Protein AF-A0A7J4R6H8-F1 (afdb_monomer)

Solvent-accessible surface area (backbone atoms only — not comparable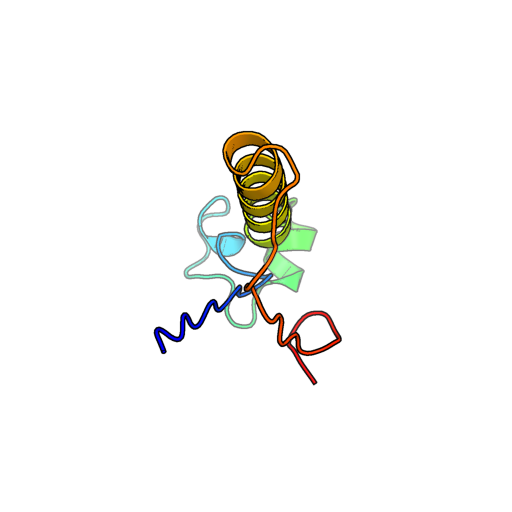 to full-atom values): 4635 Å² total; per-residue (Å²): 134,92,81,86,88,84,87,75,58,49,52,47,76,28,10,62,85,73,75,39,102,45,26,83,97,29,46,68,60,25,40,76,73,68,38,61,80,46,36,56,63,50,50,51,55,51,51,55,48,50,42,58,78,42,69,73,57,60,85,93,67,83,88,83,83,64,52,71,82,85,53,106

Sequence (72 aa):
MVRLGLLVNPDAGLGGRLGLKGSDGQAEIARSRGAQDRSGPRMRAMLDHLITISKENLEGIQWYVSEGRMGT

Mean predicte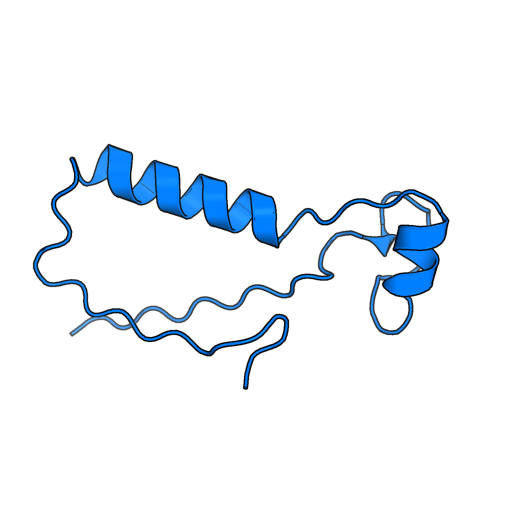d aligned error: 4.0 Å

Str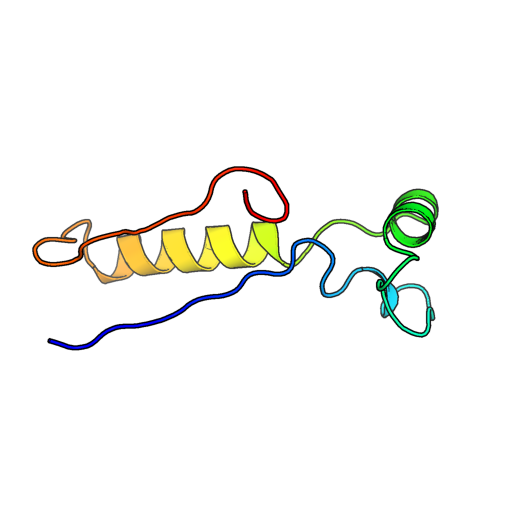ucture (mmCIF, N/CA/C/O backbone):
data_AF-A0A7J4R6H8-F1
#
_entry.id   AF-A0A7J4R6H8-F1
#
loop_
_atom_site.group_PDB
_atom_site.id
_atom_site.type_symbol
_atom_site.label_atom_id
_atom_site.label_alt_id
_atom_site.label_comp_id
_atom_site.label_asym_id
_atom_site.label_entity_id
_atom_site.label_seq_id
_atom_site.pdbx_PDB_ins_code
_atom_site.Cartn_x
_atom_site.Cartn_y
_atom_site.Cartn_z
_atom_site.occupancy
_atom_site.B_iso_or_equiv
_atom_site.auth_seq_id
_atom_site.auth_comp_id
_atom_site.auth_asym_id
_atom_site.auth_atom_id
_atom_site.pdbx_PDB_model_num
ATOM 1 N N . MET A 1 1 ? -24.260 8.022 7.918 1.00 78.81 1 MET A N 1
ATOM 2 C CA . MET A 1 1 ? -23.086 7.122 7.933 1.00 78.81 1 MET A CA 1
ATOM 3 C C . MET A 1 1 ? -22.034 7.709 7.008 1.00 78.81 1 MET A C 1
ATOM 5 O O . MET A 1 1 ? -22.380 8.042 5.880 1.00 78.81 1 MET A O 1
ATOM 9 N N . VAL A 1 2 ? -20.801 7.895 7.480 1.00 93.12 2 VAL A N 1
ATOM 10 C CA . VAL A 1 2 ? -19.698 8.396 6.643 1.00 93.12 2 VAL A CA 1
ATOM 11 C C . VAL A 1 2 ? -19.145 7.235 5.822 1.00 93.12 2 VAL A C 1
ATOM 13 O O . VAL A 1 2 ? -18.991 6.134 6.344 1.00 93.12 2 VAL A O 1
ATOM 16 N N . ARG A 1 3 ? -18.874 7.470 4.537 1.00 94.81 3 ARG A N 1
ATOM 17 C CA . ARG A 1 3 ? -18.218 6.506 3.648 1.00 94.81 3 ARG A CA 1
ATOM 18 C C . ARG A 1 3 ? -16.906 7.106 3.173 1.00 94.81 3 ARG A C 1
ATOM 20 O O . ARG A 1 3 ? -16.885 8.254 2.739 1.00 94.81 3 ARG A O 1
ATOM 27 N N . LEU A 1 4 ? -15.838 6.325 3.255 1.00 93.81 4 LEU A N 1
ATOM 28 C CA . LEU A 1 4 ? -14.514 6.705 2.781 1.00 93.81 4 LEU A CA 1
ATOM 29 C C . LEU A 1 4 ? -14.120 5.759 1.652 1.00 93.81 4 LEU A C 1
ATOM 31 O O . LEU A 1 4 ? -14.146 4.543 1.820 1.00 93.81 4 LEU A O 1
ATOM 35 N N . GLY A 1 5 ? -13.793 6.335 0.497 1.00 94.06 5 GLY A N 1
ATOM 36 C CA . GLY A 1 5 ? -13.216 5.616 -0.631 1.00 94.06 5 GLY A CA 1
ATOM 37 C C . GLY A 1 5 ? -11.704 5.779 -0.620 1.00 94.06 5 GLY A C 1
ATOM 38 O O . GLY A 1 5 ? -11.197 6.887 -0.447 1.00 94.06 5 GLY A O 1
ATOM 39 N N . LEU A 1 6 ? -10.990 4.679 -0.816 1.00 92.38 6 LEU A N 1
ATOM 40 C CA . LEU A 1 6 ? -9.538 4.651 -0.845 1.00 92.38 6 LEU A CA 1
ATOM 41 C C . LEU A 1 6 ? -9.093 3.875 -2.083 1.00 92.38 6 LEU A C 1
ATOM 43 O O . LEU A 1 6 ? -9.404 2.696 -2.223 1.00 92.38 6 LEU A O 1
ATOM 47 N N . LEU A 1 7 ? -8.359 4.544 -2.969 1.00 93.12 7 LEU A N 1
ATOM 48 C CA . LEU A 1 7 ? -7.808 3.950 -4.181 1.00 93.12 7 LEU A CA 1
ATOM 49 C C . LEU A 1 7 ? -6.288 3.889 -4.073 1.00 93.12 7 LEU A C 1
ATOM 51 O O . LEU A 1 7 ? -5.631 4.899 -3.822 1.00 93.12 7 LEU A O 1
ATOM 55 N N . VAL A 1 8 ? -5.732 2.707 -4.319 1.00 92.31 8 VAL A N 1
ATOM 56 C CA . VAL A 1 8 ? -4.290 2.475 -4.299 1.00 92.31 8 VAL A CA 1
ATOM 57 C C . VAL A 1 8 ? -3.886 1.952 -5.665 1.00 92.31 8 VAL A C 1
ATOM 59 O O . VAL A 1 8 ? -4.126 0.794 -5.975 1.00 92.31 8 VAL A O 1
ATOM 62 N N . ASN A 1 9 ? -3.261 2.799 -6.485 1.00 92.38 9 ASN A N 1
ATOM 63 C CA . ASN A 1 9 ? -2.613 2.340 -7.712 1.00 92.38 9 ASN A CA 1
ATOM 64 C C . ASN A 1 9 ? -1.271 1.679 -7.328 1.00 92.38 9 ASN A C 1
ATOM 66 O O . ASN A 1 9 ? -0.382 2.397 -6.853 1.00 92.38 9 ASN A O 1
ATOM 70 N N . PRO A 1 10 ? -1.087 0.359 -7.514 1.00 91.44 10 PRO A N 1
ATOM 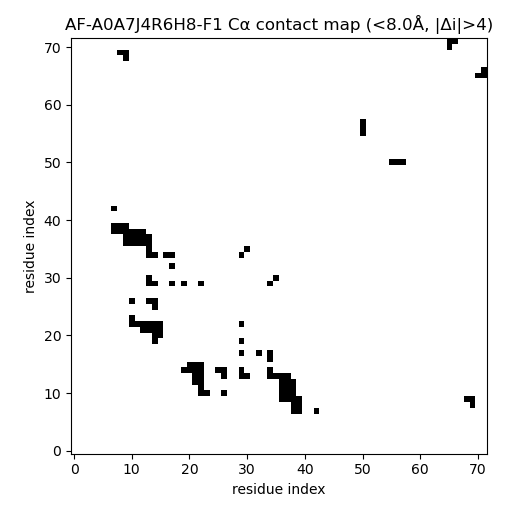71 C CA . PRO A 1 10 ? 0.145 -0.348 -7.158 1.00 91.44 10 PRO A CA 1
ATOM 72 C C . PRO A 1 10 ? 1.388 0.186 -7.871 1.00 91.44 10 PRO A C 1
ATOM 74 O O . PRO A 1 10 ? 2.487 0.118 -7.319 1.00 91.44 10 PRO A O 1
ATOM 77 N N . ASP A 1 11 ? 1.215 0.743 -9.069 1.00 91.88 11 ASP A N 1
ATOM 78 C CA . ASP A 1 11 ? 2.303 1.211 -9.921 1.00 91.88 11 ASP A CA 1
ATOM 79 C C . ASP A 1 11 ? 2.664 2.680 -9.663 1.00 91.88 11 ASP A C 1
ATOM 81 O O . ASP A 1 11 ? 3.653 3.193 -10.201 1.00 91.88 11 ASP A O 1
ATOM 85 N N . ALA A 1 12 ? 1.908 3.374 -8.807 1.00 91.69 12 ALA A N 1
ATOM 86 C CA . ALA A 1 12 ? 2.180 4.761 -8.467 1.00 91.69 12 ALA A CA 1
ATOM 87 C C . ALA A 1 12 ? 3.579 4.927 -7.847 1.00 91.69 12 ALA A C 1
ATOM 89 O O . ALA A 1 12 ? 3.957 4.277 -6.867 1.00 91.69 12 ALA A O 1
ATOM 90 N N . GLY A 1 13 ? 4.348 5.859 -8.414 1.00 90.38 13 GLY A N 1
ATOM 91 C CA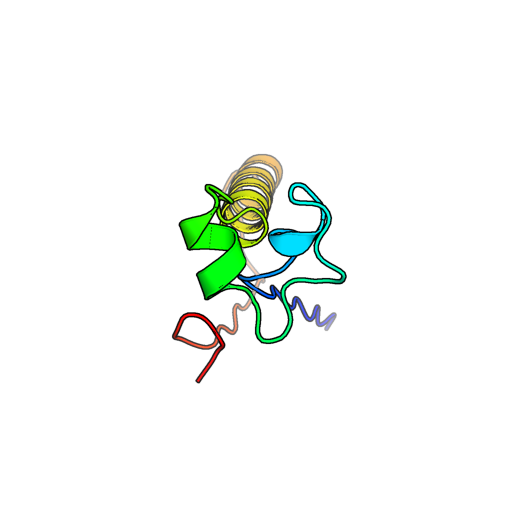 . GLY A 1 13 ? 5.675 6.226 -7.922 1.00 90.38 13 GLY A CA 1
ATOM 92 C C . GLY A 1 13 ? 6.840 5.381 -8.448 1.00 90.38 13 GLY A C 1
ATOM 93 O O . GLY A 1 13 ? 7.962 5.608 -7.986 1.00 90.38 13 GLY A O 1
ATOM 94 N N . LEU A 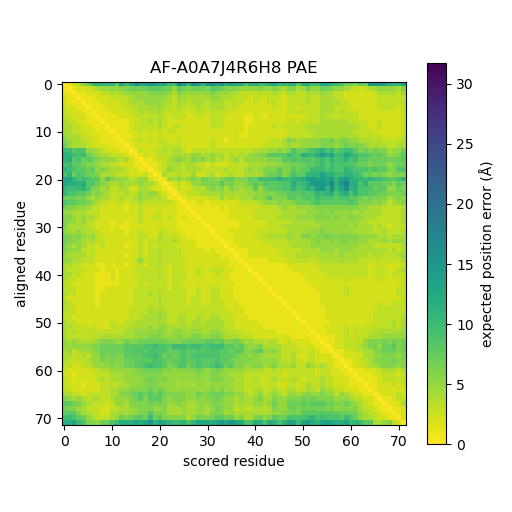1 14 ? 6.609 4.464 -9.399 1.00 92.31 14 LEU A N 1
ATOM 95 C CA . LEU A 1 14 ? 7.668 3.675 -10.048 1.00 92.31 14 LEU A CA 1
ATOM 96 C C . LEU A 1 14 ? 8.500 4.497 -11.049 1.00 92.31 14 LEU A C 1
ATOM 98 O O . LEU A 1 14 ? 9.726 4.454 -11.007 1.00 92.31 14 LEU A O 1
ATOM 102 N N . GLY A 1 15 ? 7.856 5.276 -11.927 1.00 87.62 15 GLY A N 1
ATOM 103 C CA . GLY A 1 15 ? 8.548 5.934 -13.046 1.00 87.62 15 GLY A CA 1
ATOM 104 C C . GLY A 1 15 ? 9.433 7.126 -12.661 1.00 87.62 15 GLY A C 1
ATOM 105 O O . GLY A 1 15 ? 10.530 7.289 -13.194 1.00 87.62 15 GLY A O 1
ATOM 106 N N . GLY A 1 16 ? 8.999 7.938 -11.691 1.00 85.56 16 GLY A N 1
ATOM 107 C CA . GLY A 1 16 ? 9.636 9.229 -11.401 1.00 85.56 16 GLY A CA 1
ATOM 108 C C . GLY A 1 16 ? 11.094 9.143 -10.930 1.00 85.56 16 GLY A C 1
ATOM 109 O O . GLY A 1 16 ? 11.900 9.993 -11.290 1.00 85.56 16 GLY A O 1
ATOM 110 N N . ARG A 1 17 ? 11.474 8.101 -10.175 1.00 81.88 17 ARG A N 1
ATOM 111 C CA . ARG A 1 17 ? 12.872 7.915 -9.720 1.00 81.88 17 ARG A CA 1
ATOM 112 C C . ARG A 1 17 ? 13.835 7.527 -10.840 1.00 81.88 17 ARG A C 1
ATOM 114 O O . ARG A 1 17 ? 15.040 7.640 -10.660 1.00 81.88 17 ARG A O 1
ATOM 121 N N . LEU A 1 18 ? 13.302 7.068 -11.965 1.00 87.06 18 LEU A N 1
ATOM 122 C CA . LEU A 1 18 ? 14.070 6.602 -13.114 1.00 87.06 18 LEU A CA 1
ATOM 123 C C . LEU A 1 18 ? 14.036 7.596 -14.280 1.00 87.06 18 LEU A C 1
ATOM 125 O O . LEU A 1 18 ? 14.439 7.248 -15.388 1.00 87.06 18 LEU A O 1
ATOM 129 N N . GLY A 1 19 ? 13.510 8.807 -14.057 1.00 87.75 19 GLY A N 1
ATOM 130 C CA . GLY A 1 19 ? 13.355 9.818 -15.104 1.00 87.75 19 GLY A CA 1
ATOM 131 C C . GLY A 1 19 ? 12.328 9.449 -16.180 1.00 87.75 19 GLY A C 1
ATOM 132 O O . GLY A 1 19 ? 12.341 10.036 -17.259 1.00 87.75 19 GLY A O 1
ATOM 133 N N . LEU A 1 20 ? 11.443 8.480 -15.919 1.00 86.62 20 LEU A N 1
ATOM 134 C CA . LEU A 1 20 ? 10.342 8.162 -16.826 1.00 86.62 20 LEU A CA 1
ATOM 135 C C . LEU A 1 20 ? 9.227 9.200 -16.666 1.00 86.62 20 LEU A C 1
ATOM 137 O O . LEU A 1 20 ? 8.988 9.708 -15.569 1.00 86.62 20 LEU A O 1
ATOM 141 N N . LYS A 1 21 ? 8.483 9.459 -17.749 1.00 84.75 21 LYS A N 1
ATOM 142 C CA . LYS A 1 21 ? 7.327 10.379 -17.747 1.00 84.75 21 LYS A CA 1
ATOM 143 C C . LYS A 1 21 ? 6.164 9.892 -16.857 1.00 84.75 21 LYS A C 1
ATOM 145 O O . LYS A 1 21 ? 5.209 10.624 -16.637 1.00 84.75 21 LYS A O 1
ATOM 150 N N . GLY A 1 22 ? 6.247 8.671 -16.335 1.00 81.44 22 GLY A N 1
ATOM 151 C CA . GLY A 1 22 ? 5.260 8.037 -15.467 1.00 81.44 22 GLY A CA 1
ATOM 152 C C . GLY A 1 22 ? 5.484 6.529 -15.424 1.00 81.44 22 GLY A C 1
ATOM 153 O O . GLY A 1 22 ? 6.438 6.024 -16.015 1.00 81.44 22 GLY A O 1
ATOM 154 N N . SER A 1 23 ? 4.627 5.811 -14.703 1.00 83.56 23 SER A N 1
ATOM 155 C CA . SER A 1 23 ? 4.582 4.342 -14.720 1.00 83.56 23 SER A CA 1
ATOM 156 C C . SER A 1 23 ? 3.452 3.775 -15.578 1.00 83.56 23 SER A C 1
ATOM 158 O O . SER A 1 23 ? 3.425 2.567 -15.804 1.00 83.56 23 SER A O 1
ATOM 160 N N . ASP A 1 24 ? 2.578 4.629 -16.112 1.00 85.31 24 ASP A N 1
ATOM 161 C CA . ASP A 1 24 ? 1.479 4.234 -16.993 1.00 85.31 24 ASP A CA 1
ATOM 162 C C . ASP A 1 24 ? 2.031 3.558 -18.255 1.00 85.31 24 ASP A C 1
ATOM 164 O O . ASP A 1 24 ? 2.791 4.154 -19.021 1.00 85.31 24 ASP A O 1
ATOM 168 N N . GLY A 1 25 ? 1.715 2.271 -18.429 1.00 87.38 25 GLY A N 1
ATOM 169 C CA . GLY A 1 25 ? 2.255 1.435 -19.509 1.00 87.38 25 GLY A CA 1
ATOM 170 C C . GLY A 1 25 ? 3.763 1.154 -19.422 1.00 87.38 25 GLY A C 1
ATOM 171 O O . GLY A 1 25 ? 4.319 0.530 -20.318 1.00 87.38 25 GLY A O 1
ATOM 172 N N . GLN A 1 26 ? 4.442 1.604 -18.361 1.00 91.50 26 GLN A N 1
ATOM 173 C CA . GLN A 1 26 ? 5.894 1.470 -18.187 1.00 91.50 26 GLN A CA 1
ATOM 174 C C . GLN A 1 26 ? 6.289 0.815 -16.862 1.00 91.50 26 GLN A C 1
ATOM 176 O O . GLN A 1 26 ? 7.472 0.774 -16.533 1.00 91.50 26 GLN A O 1
ATOM 181 N N . ALA A 1 27 ? 5.337 0.297 -16.088 1.00 91.62 27 ALA A N 1
ATOM 182 C CA . ALA A 1 27 ? 5.611 -0.302 -14.787 1.00 91.62 27 ALA A CA 1
ATOM 183 C C . ALA A 1 27 ? 6.622 -1.460 -14.869 1.00 91.62 27 ALA A C 1
ATOM 185 O O . ALA A 1 27 ? 7.530 -1.540 -14.043 1.00 91.62 27 ALA A O 1
ATOM 186 N N . GLU A 1 28 ? 6.529 -2.315 -15.891 1.00 92.38 28 GLU A N 1
ATOM 187 C CA . GLU A 1 28 ? 7.500 -3.394 -16.124 1.00 92.38 28 GLU A CA 1
ATOM 188 C C . GLU A 1 28 ? 8.898 -2.863 -16.459 1.00 92.38 28 GLU A C 1
ATOM 190 O O . GLU A 1 28 ? 9.879 -3.311 -15.870 1.00 92.38 28 GLU A O 1
ATOM 195 N N . ILE A 1 29 ? 8.998 -1.852 -17.331 1.00 93.06 29 ILE A N 1
ATOM 196 C CA . ILE A 1 29 ? 10.273 -1.198 -17.678 1.00 93.06 29 ILE A CA 1
ATOM 197 C C . ILE A 1 29 ? 10.877 -0.513 -16.450 1.00 93.06 29 ILE A C 1
ATOM 199 O O . ILE A 1 29 ? 12.086 -0.555 -16.229 1.00 93.06 29 ILE A O 1
ATOM 203 N N . ALA A 1 30 ? 10.045 0.122 -15.626 1.00 93.81 30 ALA A N 1
ATOM 204 C CA . ALA A 1 30 ? 10.495 0.734 -14.390 1.00 93.81 30 ALA A CA 1
ATOM 205 C C . ALA A 1 30 ? 11.077 -0.331 -13.447 1.00 93.81 30 ALA A C 1
ATOM 207 O O . ALA A 1 30 ? 12.179 -0.154 -12.930 1.00 93.81 30 ALA A O 1
ATOM 208 N N . ARG A 1 31 ? 10.390 -1.466 -13.266 1.00 93.31 31 ARG A N 1
ATOM 209 C CA . ARG A 1 31 ? 10.893 -2.577 -12.442 1.00 93.31 31 ARG A CA 1
ATOM 210 C C . ARG A 1 31 ? 12.170 -3.193 -13.003 1.00 93.31 31 ARG A C 1
ATOM 212 O O . ARG A 1 31 ? 13.094 -3.434 -12.233 1.00 93.31 31 ARG A O 1
ATOM 219 N N . SER A 1 32 ? 12.271 -3.382 -14.320 1.00 94.56 32 SER A N 1
ATOM 220 C CA . SER A 1 32 ? 13.489 -3.924 -14.942 1.00 94.56 32 SER A CA 1
ATOM 221 C C . SER A 1 32 ? 14.703 -3.005 -14.763 1.00 94.56 32 SER A C 1
ATOM 223 O O . SER A 1 32 ? 15.835 -3.475 -14.704 1.00 94.56 32 SER A O 1
ATOM 225 N N . ARG A 1 33 ? 14.469 -1.699 -14.587 1.00 93.81 33 ARG A N 1
ATOM 226 C CA . ARG A 1 33 ? 15.479 -0.684 -14.246 1.00 93.81 33 ARG A CA 1
ATOM 227 C C . ARG A 1 33 ? 15.687 -0.496 -12.735 1.00 93.81 33 ARG A C 1
ATOM 229 O O . ARG A 1 33 ? 16.324 0.469 -12.322 1.00 93.81 33 ARG A O 1
ATOM 236 N N . GLY A 1 34 ? 15.153 -1.393 -11.907 1.00 93.25 34 GLY A N 1
ATOM 237 C CA . GLY A 1 34 ? 15.364 -1.406 -10.459 1.00 93.25 34 GLY A CA 1
ATOM 238 C C . GLY A 1 34 ? 14.368 -0.581 -9.641 1.00 93.25 34 GLY A C 1
ATOM 239 O O . GLY A 1 34 ? 14.578 -0.405 -8.440 1.00 93.25 34 GLY A O 1
ATOM 240 N N . ALA A 1 35 ? 13.278 -0.074 -10.231 1.00 93.75 35 ALA A N 1
ATOM 241 C CA . ALA A 1 35 ? 12.214 0.520 -9.426 1.00 93.75 35 ALA A CA 1
ATOM 242 C C . ALA A 1 35 ? 11.526 -0.547 -8.568 1.00 93.75 35 ALA A C 1
ATOM 244 O O . ALA A 1 35 ? 11.174 -1.627 -9.037 1.00 93.75 35 ALA A O 1
ATOM 245 N N . GLN A 1 36 ? 11.282 -0.199 -7.310 1.00 92.88 36 GLN A N 1
ATOM 246 C CA . GLN A 1 36 ? 10.527 -1.014 -6.366 1.00 92.88 36 GLN A CA 1
ATOM 247 C C . GLN A 1 36 ? 9.148 -0.402 -6.135 1.00 92.88 36 GLN A C 1
ATOM 249 O O . GLN A 1 36 ? 9.007 0.825 -6.124 1.00 92.88 36 GLN A O 1
ATOM 254 N N . ASP A 1 37 ? 8.147 -1.253 -5.912 1.00 92.56 37 ASP A N 1
ATOM 255 C CA . ASP A 1 37 ? 6.790 -0.823 -5.577 1.00 92.56 37 ASP A CA 1
ATOM 256 C C . ASP A 1 37 ? 6.796 0.049 -4.310 1.00 92.56 37 ASP A C 1
ATOM 258 O O . ASP A 1 37 ? 7.434 -0.272 -3.308 1.00 92.56 37 ASP A O 1
ATOM 262 N N . ARG A 1 38 ? 6.066 1.170 -4.340 1.00 92.44 38 ARG A N 1
ATOM 263 C CA . ARG A 1 38 ? 6.005 2.122 -3.210 1.00 92.44 38 ARG A CA 1
ATOM 264 C C . ARG A 1 38 ? 4.606 2.300 -2.657 1.00 92.44 38 ARG A C 1
ATOM 266 O O . ARG A 1 38 ? 4.452 2.490 -1.456 1.00 92.44 38 ARG A O 1
ATOM 273 N N . SER A 1 39 ? 3.605 2.259 -3.528 1.00 93.75 39 SER A N 1
ATOM 274 C CA . SER A 1 39 ? 2.214 2.515 -3.166 1.00 93.75 39 SER A CA 1
ATOM 275 C C . SER A 1 39 ? 1.679 1.458 -2.194 1.00 93.75 39 SER A C 1
ATOM 277 O O . SER A 1 39 ? 1.264 1.797 -1.088 1.00 93.75 39 SER A O 1
ATOM 279 N N . GLY A 1 40 ? 1.821 0.172 -2.537 1.00 93.06 40 GLY A N 1
ATOM 280 C CA . GLY A 1 40 ? 1.410 -0.947 -1.681 1.00 93.06 40 GLY A CA 1
ATOM 281 C C . GLY A 1 40 ? 2.070 -0.940 -0.293 1.00 93.06 40 GLY A C 1
ATOM 282 O O . GLY A 1 40 ? 1.350 -0.916 0.705 1.00 93.06 40 GLY A O 1
ATOM 283 N N . PRO A 1 41 ? 3.415 -0.886 -0.189 1.00 95.12 41 PRO A N 1
ATOM 284 C CA . PRO A 1 41 ? 4.093 -0.815 1.108 1.00 95.12 41 PRO A CA 1
ATOM 285 C C . PRO A 1 41 ? 3.668 0.382 1.968 1.00 95.12 41 PRO A C 1
ATOM 287 O O . PRO A 1 41 ? 3.515 0.248 3.179 1.00 95.12 41 PRO A O 1
ATOM 290 N N . ARG A 1 42 ? 3.422 1.548 1.357 1.00 96.44 42 ARG A N 1
ATOM 291 C CA . ARG A 1 42 ? 2.918 2.729 2.075 1.00 96.44 42 ARG A CA 1
ATOM 292 C C . ARG A 1 42 ? 1.494 2.544 2.570 1.00 96.44 42 ARG A C 1
ATOM 294 O O . ARG A 1 42 ? 1.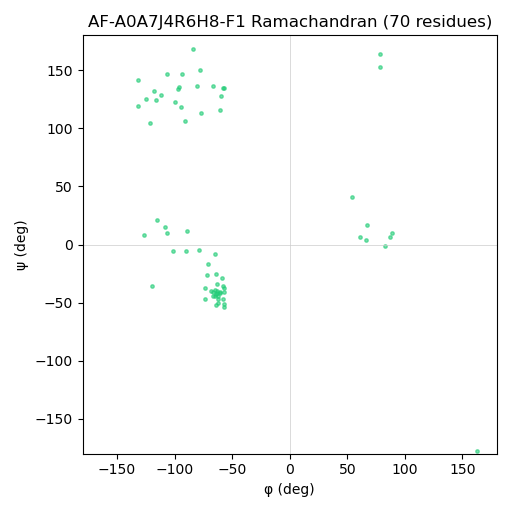191 2.966 3.680 1.00 96.44 42 ARG A O 1
ATOM 301 N N . MET A 1 43 ? 0.640 1.916 1.766 1.00 95.56 43 MET A N 1
ATOM 302 C CA . MET A 1 43 ? -0.720 1.607 2.181 1.00 95.56 43 MET A CA 1
ATOM 303 C C . MET A 1 43 ? -0.722 0.664 3.383 1.00 95.56 43 MET A C 1
ATOM 305 O O . MET A 1 43 ? -1.426 0.919 4.354 1.00 95.56 43 MET A O 1
ATOM 309 N N . ARG A 1 44 ? 0.113 -0.380 3.351 1.00 95.31 44 ARG A N 1
ATOM 310 C CA . ARG A 1 44 ? 0.291 -1.285 4.492 1.00 95.31 44 ARG A CA 1
ATOM 311 C C . ARG A 1 44 ? 0.721 -0.524 5.744 1.00 95.31 44 ARG A C 1
ATOM 313 O O . ARG A 1 44 ? 0.033 -0.612 6.748 1.00 95.31 44 ARG A O 1
ATOM 320 N N . ALA A 1 45 ? 1.762 0.304 5.644 1.00 97.88 45 ALA A N 1
ATOM 321 C CA . ALA A 1 45 ? 2.221 1.115 6.772 1.00 97.88 45 ALA A CA 1
ATOM 322 C C . ALA A 1 45 ? 1.125 2.050 7.322 1.00 97.88 45 ALA A C 1
ATOM 324 O O . ALA A 1 45 ? 1.043 2.264 8.529 1.00 97.88 45 ALA A O 1
ATOM 325 N N . MET A 1 46 ? 0.267 2.598 6.454 1.00 96.88 46 MET A N 1
ATOM 326 C CA . MET A 1 46 ? -0.876 3.409 6.877 1.00 96.88 46 MET A CA 1
ATOM 327 C C . MET A 1 46 ? -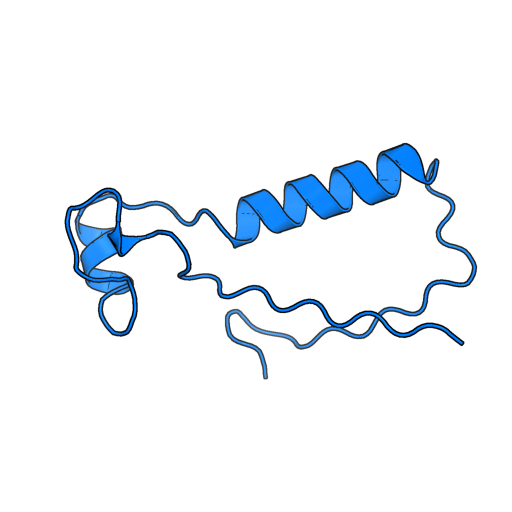1.925 2.581 7.630 1.00 96.88 46 MET A C 1
ATOM 329 O O . MET A 1 46 ? -2.385 3.028 8.677 1.00 96.88 46 MET A O 1
ATOM 333 N N . LEU A 1 47 ? -2.272 1.381 7.148 1.00 95.06 47 LEU A N 1
ATOM 334 C CA . LEU A 1 47 ? -3.198 0.478 7.846 1.00 95.06 47 LEU A CA 1
ATOM 335 C C . LEU A 1 47 ? -2.634 0.018 9.193 1.00 95.06 47 LEU A C 1
ATOM 337 O O . LEU A 1 47 ? -3.356 0.033 10.185 1.00 95.06 47 LEU A O 1
ATOM 341 N N . ASP A 1 48 ? -1.346 -0.321 9.250 1.00 97.31 48 ASP A N 1
ATOM 342 C CA . ASP A 1 48 ? -0.673 -0.705 10.494 1.00 97.31 48 ASP A CA 1
ATOM 343 C C . ASP A 1 48 ? -0.728 0.447 11.514 1.00 97.31 48 ASP A C 1
ATOM 345 O O . ASP A 1 48 ? -1.020 0.252 12.698 1.00 97.31 48 ASP A O 1
ATOM 349 N N . HIS A 1 49 ? -0.522 1.683 11.045 1.00 97.62 49 HIS A N 1
ATOM 350 C CA . HIS A 1 49 ? -0.653 2.866 11.887 1.00 97.62 49 HIS A CA 1
ATOM 351 C C . HIS A 1 49 ? -2.099 3.100 12.335 1.00 97.62 49 HIS A C 1
ATOM 353 O O . HIS A 1 49 ? -2.320 3.416 13.501 1.00 97.62 49 HIS A O 1
ATOM 359 N N . LEU A 1 50 ? -3.079 2.900 11.448 1.00 95.00 50 LEU A N 1
ATOM 360 C CA . LEU A 1 50 ? -4.503 3.003 11.771 1.00 95.00 50 LEU A CA 1
ATOM 361 C C . LEU A 1 50 ? -4.891 2.034 12.897 1.00 95.00 50 LEU A C 1
ATOM 363 O O . LEU A 1 50 ? -5.527 2.454 13.859 1.00 95.00 50 LEU A O 1
ATOM 367 N N . ILE A 1 51 ? -4.461 0.773 12.804 1.00 95.25 51 ILE A N 1
ATOM 368 C CA . ILE A 1 51 ? -4.685 -0.251 13.838 1.00 95.25 51 ILE A CA 1
ATOM 369 C C . ILE A 1 51 ? -4.043 0.172 15.164 1.00 95.25 51 ILE A C 1
ATOM 371 O O . ILE A 1 51 ? -4.645 0.048 16.232 1.00 95.25 51 ILE A O 1
ATOM 375 N N . THR A 1 52 ? -2.829 0.724 15.098 1.00 97.00 52 THR A N 1
ATOM 376 C CA . THR A 1 52 ? -2.097 1.187 16.283 1.00 97.00 52 THR A CA 1
ATOM 377 C C . THR A 1 52 ? -2.844 2.320 16.992 1.00 97.00 52 THR A C 1
ATOM 379 O O . THR A 1 52 ? -3.068 2.258 18.201 1.00 97.00 52 THR A O 1
ATOM 382 N N . ILE A 1 53 ? -3.266 3.358 16.260 1.00 96.69 53 ILE A N 1
ATOM 383 C CA . ILE A 1 53 ? -3.955 4.514 16.859 1.00 96.69 53 ILE A CA 1
ATOM 384 C C . ILE A 1 53 ? -5.380 4.179 17.305 1.00 96.69 53 ILE A C 1
ATOM 386 O O . ILE A 1 53 ? -5.888 4.807 18.235 1.00 96.69 53 ILE A O 1
ATOM 390 N N . SER A 1 54 ? -6.012 3.178 16.684 1.00 94.81 54 SER A N 1
ATOM 391 C CA . SER A 1 54 ? -7.320 2.677 17.102 1.00 94.81 54 SER A CA 1
ATOM 392 C C . SER A 1 54 ? -7.239 1.753 18.322 1.00 94.81 54 SER A C 1
ATOM 394 O O . SER A 1 54 ? -8.277 1.349 18.842 1.00 94.81 54 SER A O 1
ATOM 396 N N . LYS A 1 55 ? -6.025 1.434 18.804 1.00 94.69 55 LYS A N 1
ATOM 397 C CA . LYS A 1 55 ? -5.773 0.467 19.886 1.00 94.69 55 LYS A CA 1
ATOM 398 C C . LYS A 1 55 ? -6.402 -0.895 19.589 1.00 94.69 55 LYS A C 1
ATOM 400 O O . LYS A 1 55 ? -7.026 -1.488 20.463 1.00 94.69 55 LYS A O 1
ATOM 405 N N . GLU A 1 56 ? -6.310 -1.328 18.333 1.00 90.62 56 GLU A N 1
ATOM 406 C CA . GLU A 1 56 ? -6.932 -2.559 17.825 1.00 90.62 56 GLU A CA 1
ATOM 407 C C . GLU A 1 56 ? -8.471 -2.595 17.930 1.00 90.62 56 GLU A C 1
ATOM 409 O O . GLU A 1 56 ? -9.094 -3.590 17.570 1.00 90.62 56 GLU A O 1
ATOM 414 N N . ASN A 1 57 ? -9.118 -1.493 18.332 1.00 93.56 57 ASN A N 1
ATOM 415 C CA . ASN A 1 57 ? -10.568 -1.369 18.319 1.00 93.56 57 ASN A CA 1
ATOM 416 C C . ASN A 1 57 ? -11.033 -0.782 16.980 1.00 93.56 57 ASN A C 1
ATOM 418 O O . ASN A 1 57 ? -10.863 0.407 16.710 1.00 93.56 57 ASN A O 1
ATOM 422 N N . LEU A 1 58 ? -11.611 -1.633 16.135 1.00 90.62 58 LEU A N 1
ATOM 423 C CA . LEU A 1 58 ? -12.180 -1.264 14.835 1.00 90.62 58 LEU A CA 1
ATOM 424 C C . LEU A 1 58 ? -13.702 -1.485 14.796 1.00 90.62 58 LEU A C 1
ATOM 426 O O . LEU A 1 58 ? -14.285 -1.614 13.717 1.00 90.62 58 LEU A O 1
ATOM 430 N N . GLU A 1 59 ? -14.354 -1.546 15.963 1.00 93.56 59 GLU A N 1
ATOM 431 C CA . GLU A 1 59 ? -15.805 -1.699 16.051 1.00 93.56 59 GLU A CA 1
ATOM 432 C C . GLU A 1 59 ? -16.522 -0.568 15.299 1.00 93.56 59 GLU A C 1
ATOM 434 O O . GLU A 1 59 ? -16.179 0.611 15.396 1.00 93.56 59 GLU A O 1
ATOM 439 N N . GLY A 1 60 ? -17.530 -0.936 14.506 1.00 90.81 60 GLY A N 1
ATOM 440 C CA . GLY A 1 60 ? -18.287 0.008 13.682 1.00 90.81 60 GLY A CA 1
ATOM 441 C C . GLY A 1 60 ? -17.643 0.363 12.335 1.00 90.81 60 GLY A C 1
ATOM 442 O O . GLY A 1 60 ? -18.263 1.093 11.559 1.00 90.81 60 GLY A O 1
ATOM 443 N N . ILE A 1 61 ? -16.458 -0.171 12.009 1.00 92.56 61 ILE A N 1
ATOM 444 C CA . ILE A 1 61 ? -15.861 -0.041 10.674 1.00 92.56 61 ILE A CA 1
ATOM 445 C C . ILE A 1 61 ? -16.221 -1.263 9.830 1.00 92.56 61 ILE A C 1
ATOM 447 O O . ILE A 1 61 ? -15.830 -2.389 10.126 1.00 92.56 61 ILE A O 1
ATOM 451 N N . GLN A 1 62 ? -16.937 -1.025 8.732 1.00 94.56 62 GLN A N 1
ATOM 452 C CA . GLN A 1 62 ? -17.202 -2.044 7.725 1.00 94.56 62 GLN A CA 1
ATOM 453 C C . GLN A 1 62 ? -16.241 -1.879 6.547 1.00 94.56 62 GLN A C 1
ATOM 455 O O . GLN A 1 62 ? -16.206 -0.826 5.908 1.00 94.56 62 GLN A O 1
ATOM 460 N N . TRP A 1 63 ? -15.490 -2.936 6.246 1.00 93.00 63 TRP A N 1
ATOM 461 C CA . TRP A 1 63 ? -14.525 -2.955 5.153 1.00 93.00 63 TRP A CA 1
ATOM 462 C C . TRP A 1 63 ? -15.127 -3.579 3.899 1.00 93.00 63 TRP A C 1
ATOM 464 O O . TRP A 1 63 ? -15.756 -4.633 3.953 1.00 93.00 63 TRP A O 1
ATOM 474 N N . TYR A 1 64 ? -14.881 -2.933 2.766 1.00 93.38 64 TYR A N 1
ATOM 475 C CA . TYR A 1 64 ? -15.140 -3.471 1.439 1.00 93.38 64 TYR A CA 1
ATOM 476 C C . TYR A 1 64 ? -13.830 -3.396 0.668 1.00 93.38 64 TYR A C 1
ATOM 478 O O . TYR A 1 64 ? -13.219 -2.329 0.587 1.00 93.38 64 TYR A O 1
ATOM 486 N N . VAL A 1 65 ? -13.385 -4.530 0.141 1.00 92.00 65 VAL A N 1
ATOM 487 C CA . VAL A 1 65 ? -12.125 -4.652 -0.593 1.00 92.00 65 VAL A CA 1
ATOM 488 C C . VAL A 1 65 ? -12.381 -5.403 -1.891 1.00 92.00 65 VAL A C 1
ATOM 490 O O . VAL A 1 65 ? -13.194 -6.323 -1.926 1.00 92.00 65 VAL A O 1
ATOM 493 N N . SER A 1 66 ? -11.708 -4.980 -2.955 1.00 90.44 66 SER A N 1
ATOM 494 C CA . SER A 1 66 ? -11.621 -5.741 -4.200 1.00 90.44 66 SER A CA 1
ATOM 495 C C . SER A 1 66 ? -10.351 -6.591 -4.153 1.00 90.44 66 SER A C 1
ATOM 497 O O . SER A 1 66 ? -9.359 -6.200 -3.527 1.00 90.44 66 SER A O 1
ATOM 499 N N . GLU A 1 67 ? -10.401 -7.772 -4.757 1.00 88.06 67 GLU A N 1
ATOM 500 C CA . GLU A 1 67 ? -9.266 -8.685 -4.820 1.00 88.06 67 GLU A CA 1
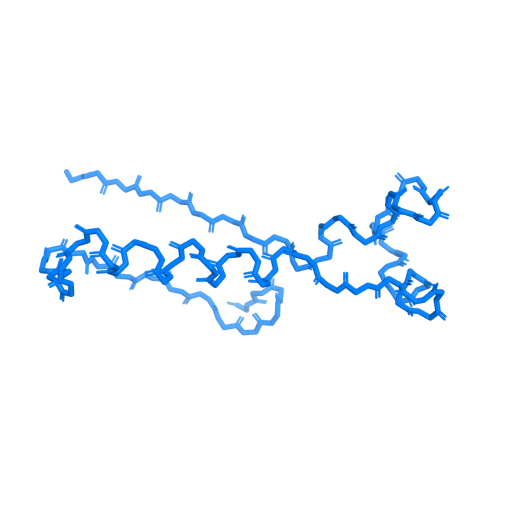ATOM 501 C C . GLU A 1 67 ? -8.326 -8.339 -5.981 1.00 88.06 67 GLU A C 1
ATOM 503 O O . GLU A 1 67 ? -8.625 -7.537 -6.862 1.00 88.06 67 GLU A O 1
ATOM 508 N N . GLY A 1 68 ? -7.148 -8.959 -5.985 1.00 87.62 68 GLY A N 1
ATOM 509 C CA . GLY A 1 68 ? -6.181 -8.788 -7.061 1.00 87.62 68 GLY A CA 1
ATOM 510 C C . GLY A 1 68 ? -5.391 -7.480 -6.993 1.00 87.62 68 GLY A C 1
ATOM 511 O O . GLY A 1 68 ? -5.700 -6.530 -6.278 1.00 87.62 68 GLY A O 1
ATOM 512 N N . ARG A 1 69 ? -4.292 -7.442 -7.753 1.00 84.69 69 ARG A N 1
ATOM 513 C CA . ARG A 1 69 ? -3.343 -6.323 -7.713 1.00 84.69 69 ARG A CA 1
ATOM 514 C C . ARG A 1 69 ? -3.961 -5.015 -8.217 1.00 84.69 69 ARG A C 1
ATOM 516 O O . ARG A 1 69 ? -3.680 -3.974 -7.645 1.00 84.69 69 ARG A O 1
ATOM 523 N N . MET A 1 70 ? -4.778 -5.070 -9.265 1.00 87.12 70 MET A N 1
ATOM 524 C CA . MET A 1 70 ? -5.416 -3.901 -9.892 1.00 87.12 70 MET A CA 1
ATOM 525 C C . MET A 1 70 ? -6.926 -3.830 -9.623 1.00 87.12 70 MET A C 1
ATOM 527 O O . MET A 1 70 ? -7.625 -3.072 -10.290 1.00 87.12 70 MET A O 1
ATOM 531 N N . GLY A 1 71 ? -7.416 -4.602 -8.653 1.00 84.50 71 GLY A N 1
ATOM 532 C CA . GLY A 1 71 ? -8.841 -4.850 -8.481 1.00 84.50 71 GLY A CA 1
ATOM 533 C C . GLY A 1 71 ? -9.382 -5.889 -9.471 1.00 84.50 71 GLY A C 1
ATOM 534 O O . GLY A 1 71 ? -8.858 -6.061 -10.576 1.00 84.50 71 GLY A O 1
ATOM 535 N N . THR A 1 72 ? -10.441 -6.566 -9.048 1.00 74.00 72 THR A N 1
ATOM 536 C CA . THR A 1 72 ? -11.341 -7.436 -9.815 1.00 74.00 72 THR A CA 1
ATOM 537 C C . THR A 1 72 ? -12.781 -7.064 -9.513 1.00 74.00 72 THR A C 1
ATOM 539 O O . THR A 1 72 ? -13.056 -6.768 -8.320 1.00 74.00 72 THR A O 1
#

Radius of gyration: 15.45 Å; Cα contacts (8 Å, |Δi|>4): 61; chains: 1; bounding box: 39×19×39 Å

Foldseek 3Di:
DDDDDDDFQQQFPQQVVVVHPGCVVCSVVSVVVPGDGDRVVVVVVVVVVVCVVCVVDPPPDDDDDADDNRGD

pLDDT: mean 91.37, std 4.57, range [74.0, 97.88]

Secondary structure (DSSP, 8-state):
---------TTTTSSGGGT-S-STTTHHHHHHTT----HHHHHHHHHHHHHHHTTT--TTPPP----STT--